Protein AF-A0A953EED9-F1 (afdb_monomer_lite)

pLDDT: mean 80.63, std 12.34, range [52.62, 95.62]

Structure (mmCIF, N/CA/C/O backbone):
data_AF-A0A953EED9-F1
#
_entry.id   AF-A0A953EED9-F1
#
loop_
_atom_site.group_PDB
_atom_site.id
_atom_site.type_symbol
_atom_site.label_atom_id
_atom_site.label_alt_id
_atom_site.label_comp_id
_atom_site.label_asym_id
_atom_site.label_entity_id
_atom_site.label_seq_id
_atom_site.pdbx_PDB_ins_code
_atom_site.Cartn_x
_atom_site.Cartn_y
_atom_site.Cartn_z
_atom_site.occupancy
_atom_site.B_iso_or_equiv
_atom_site.auth_seq_id
_atom_site.auth_comp_id
_atom_site.auth_asym_id
_atom_site.auth_atom_id
_atom_site.pdbx_PDB_model_num
ATOM 1 N N . LEU A 1 1 ? -19.285 -9.354 -42.289 1.00 52.62 1 LEU A N 1
ATOM 2 C CA . LEU A 1 1 ? -17.843 -9.326 -42.641 1.00 52.62 1 LEU A CA 1
ATOM 3 C C . LEU A 1 1 ? -16.930 -8.684 -41.584 1.00 52.62 1 LEU A C 1
ATOM 5 O O . LEU A 1 1 ? -15.779 -9.085 -41.542 1.00 52.62 1 LEU A O 1
ATOM 9 N N . LEU A 1 2 ? -17.388 -7.768 -40.710 1.00 56.66 2 LEU A N 1
ATOM 10 C CA . LEU A 1 2 ? -16.557 -7.221 -39.608 1.00 56.66 2 LEU A CA 1
ATOM 11 C C . LEU A 1 2 ? -16.949 -7.690 -38.188 1.00 56.66 2 LEU A C 1
ATOM 13 O O . LEU A 1 2 ? -16.200 -7.445 -37.252 1.00 56.66 2 LEU A O 1
ATOM 17 N N . LEU A 1 3 ? -18.074 -8.396 -38.024 1.00 58.44 3 LEU A N 1
ATOM 18 C CA . LEU A 1 3 ? -18.523 -8.943 -36.730 1.00 58.44 3 LEU A CA 1
ATOM 19 C C . LEU A 1 3 ? -18.120 -10.416 -36.496 1.00 58.44 3 LEU A C 1
ATOM 21 O O . LEU A 1 3 ? -18.309 -10.921 -35.402 1.00 58.44 3 LEU A O 1
ATOM 25 N N . ASP A 1 4 ? -17.499 -11.067 -37.485 1.00 56.84 4 ASP A N 1
ATOM 26 C CA . ASP A 1 4 ? -17.058 -12.481 -37.445 1.00 56.84 4 ASP A CA 1
ATOM 27 C C . ASP A 1 4 ? -15.604 -12.663 -36.958 1.00 56.84 4 ASP A C 1
ATOM 29 O O . ASP A 1 4 ? -15.026 -13.741 -37.038 1.00 56.84 4 ASP A O 1
ATOM 33 N N . LYS A 1 5 ? -14.957 -11.583 -36.502 1.00 54.38 5 LYS A N 1
ATOM 34 C CA . LYS A 1 5 ? -13.534 -11.569 -36.103 1.00 54.38 5 LYS A CA 1
ATOM 35 C C . LYS A 1 5 ? -13.322 -11.295 -34.613 1.00 54.38 5 LYS A C 1
ATOM 37 O O . LYS A 1 5 ? -12.183 -11.133 -34.186 1.00 54.38 5 LYS A O 1
ATOM 42 N N . VAL A 1 6 ? -14.399 -11.260 -33.828 1.00 56.06 6 VAL A N 1
ATOM 43 C CA . VAL A 1 6 ? -14.344 -11.111 -32.366 1.00 56.06 6 VAL A CA 1
ATOM 44 C C . VAL A 1 6 ? -14.867 -12.380 -31.696 1.00 56.06 6 VAL A C 1
ATOM 46 O O . VAL A 1 6 ? -15.624 -12.341 -30.737 1.00 56.06 6 VAL A O 1
ATOM 49 N N . GLU A 1 7 ? -14.419 -13.539 -32.169 1.00 58.47 7 GLU A N 1
ATOM 50 C CA . GLU A 1 7 ? -14.202 -14.652 -31.252 1.00 58.47 7 GLU A CA 1
ATOM 51 C C . GLU A 1 7 ? -12.873 -14.356 -30.559 1.00 58.47 7 GLU A C 1
ATOM 53 O O . GLU A 1 7 ? -11.804 -14.762 -31.007 1.00 58.47 7 GLU A O 1
ATOM 58 N N . ALA A 1 8 ? -12.912 -13.517 -29.527 1.00 63.72 8 ALA A N 1
ATOM 59 C CA . ALA A 1 8 ? -11.784 -13.321 -28.633 1.00 63.72 8 ALA A CA 1
ATOM 60 C C . ALA A 1 8 ? -11.991 -14.287 -27.459 1.00 63.72 8 ALA A C 1
ATOM 62 O O . ALA A 1 8 ? -12.581 -13.877 -26.461 1.00 63.72 8 ALA A O 1
ATOM 63 N N . PRO A 1 9 ? -11.575 -15.567 -27.550 1.00 67.50 9 PRO A N 1
ATOM 64 C CA . PRO A 1 9 ? -11.749 -16.528 -26.457 1.00 67.50 9 PRO A CA 1
ATOM 65 C C . PRO A 1 9 ? -11.174 -15.994 -25.135 1.00 67.50 9 PRO A C 1
ATOM 67 O O . PRO A 1 9 ? -11.780 -16.152 -24.082 1.00 67.50 9 PRO A O 1
ATOM 70 N N . TRP A 1 10 ? -10.090 -15.216 -25.212 1.00 80.75 10 TRP A N 1
ATOM 71 C CA . TRP A 1 10 ? -9.490 -14.531 -24.067 1.00 80.75 10 TRP A CA 1
ATOM 72 C C . TRP A 1 10 ? -10.379 -13.440 -23.444 1.00 80.75 10 TRP A C 1
ATOM 74 O O . TRP A 1 10 ? -10.237 -13.142 -22.261 1.00 80.75 10 TRP A O 1
ATOM 84 N N . LEU A 1 11 ? -11.290 -12.822 -24.205 1.00 85.31 11 LEU A N 1
ATOM 85 C CA . LEU A 1 11 ? -12.174 -11.771 -23.695 1.00 85.31 11 LEU A CA 1
ATOM 86 C C . LEU A 1 11 ? -13.227 -12.359 -22.756 1.00 85.31 11 LEU A C 1
ATOM 88 O O . LEU A 1 11 ? -13.523 -11.761 -21.724 1.00 85.31 11 LEU A O 1
ATOM 92 N N . ALA A 1 12 ? -13.755 -13.539 -23.089 1.00 83.44 12 ALA A N 1
ATOM 93 C CA . ALA A 1 12 ? -14.659 -14.268 -22.209 1.00 83.44 12 ALA A CA 1
ATOM 94 C C . ALA A 1 12 ? -13.954 -14.641 -20.896 1.00 83.44 12 ALA A C 1
ATOM 96 O O . ALA A 1 12 ? -14.488 -14.363 -19.824 1.00 83.44 12 ALA A O 1
ATOM 97 N N . ASP A 1 13 ? -12.724 -15.158 -20.969 1.00 83.81 13 ASP A N 1
ATOM 98 C CA . ASP A 1 13 ? -11.932 -15.508 -19.785 1.00 83.81 13 ASP A CA 1
ATOM 99 C C . ASP A 1 13 ? -11.648 -14.290 -18.898 1.00 83.81 13 ASP A C 1
ATOM 101 O O . ASP A 1 13 ? -11.871 -14.327 -17.686 1.00 83.81 13 ASP A O 1
ATOM 105 N N . VAL A 1 14 ? -11.220 -13.171 -19.493 1.00 88.88 14 VAL A N 1
ATOM 106 C CA . VAL A 1 14 ? -10.973 -11.918 -18.763 1.00 88.88 14 VAL A CA 1
ATOM 107 C C . VAL A 1 14 ? -12.250 -11.408 -18.097 1.00 88.88 14 VAL A C 1
ATOM 109 O O . VAL A 1 14 ? -12.205 -10.997 -16.937 1.00 88.88 14 VAL A O 1
ATOM 112 N N . LEU A 1 15 ? -13.390 -11.456 -18.790 1.00 91.44 15 LEU A N 1
ATOM 113 C CA . LEU A 1 15 ? -14.675 -11.031 -18.233 1.00 91.44 15 LEU A CA 1
ATOM 114 C C . LEU A 1 15 ? -15.122 -11.922 -17.071 1.00 91.44 15 LEU A C 1
ATOM 116 O O . LEU A 1 15 ? -15.614 -11.403 -16.069 1.00 91.44 15 LEU A O 1
ATOM 120 N N . VAL A 1 16 ? -14.918 -13.237 -17.164 1.00 92.50 16 VAL A N 1
ATOM 121 C CA . VAL A 1 16 ? -15.235 -14.178 -16.081 1.00 92.50 16 VAL A CA 1
ATOM 122 C C . VAL A 1 16 ? -14.337 -13.928 -14.872 1.00 92.50 16 VAL A C 1
ATOM 124 O O . VAL A 1 16 ? -14.847 -13.776 -13.762 1.00 92.50 16 VAL A O 1
ATOM 127 N N . VAL A 1 17 ? -13.020 -13.812 -15.068 1.00 90.50 17 VAL A N 1
ATOM 128 C CA . VAL A 1 17 ? -12.067 -13.527 -13.982 1.00 90.50 17 VAL A CA 1
ATOM 129 C C . VAL A 1 17 ? -12.388 -12.192 -13.315 1.00 90.50 17 VAL A C 1
ATOM 131 O O . VAL A 1 17 ? -12.470 -12.125 -12.087 1.00 90.50 17 VAL A O 1
ATOM 134 N N . ALA A 1 18 ? -12.628 -11.139 -14.100 1.00 91.44 18 ALA A N 1
ATOM 135 C CA . ALA A 1 18 ? -13.004 -9.830 -13.580 1.00 91.44 18 ALA A CA 1
ATOM 136 C C . ALA A 1 18 ? -14.343 -9.878 -12.829 1.00 91.44 18 ALA A C 1
ATOM 138 O O . ALA A 1 18 ? -14.462 -9.306 -11.745 1.00 91.44 18 ALA A O 1
ATOM 139 N N . GLY A 1 19 ? -15.336 -10.594 -13.362 1.00 95.62 19 GLY A N 1
ATOM 140 C CA . GLY A 1 19 ? -16.640 -10.771 -12.731 1.00 95.62 19 GLY A CA 1
ATOM 141 C C . GLY A 1 19 ? -16.536 -11.474 -11.380 1.00 95.62 19 GLY A C 1
ATOM 142 O O . GLY A 1 19 ? -17.016 -10.950 -10.374 1.00 95.62 19 GLY A O 1
ATOM 143 N N . VAL A 1 20 ? -15.844 -12.615 -11.325 1.00 94.94 20 VAL A N 1
ATOM 144 C CA . VAL A 1 20 ? -15.600 -13.354 -10.076 1.00 94.94 20 VAL A CA 1
ATOM 145 C C . VAL A 1 20 ? -14.830 -12.487 -9.082 1.00 94.94 20 VAL A C 1
ATOM 147 O O . VAL A 1 20 ? -15.208 -12.411 -7.914 1.00 94.94 20 VAL A O 1
ATOM 150 N N . PHE A 1 21 ? -13.797 -11.777 -9.539 1.00 91.50 21 PHE A N 1
ATOM 151 C CA . PHE A 1 21 ? -13.014 -10.877 -8.698 1.00 91.50 21 PHE A CA 1
ATOM 152 C C . PHE A 1 21 ? -13.875 -9.772 -8.071 1.00 91.50 21 PHE A C 1
ATOM 154 O O . PHE A 1 21 ? -13.792 -9.543 -6.863 1.00 91.50 21 PHE A O 1
ATOM 161 N N . ILE A 1 22 ? -14.745 -9.125 -8.853 1.00 95.62 22 ILE A N 1
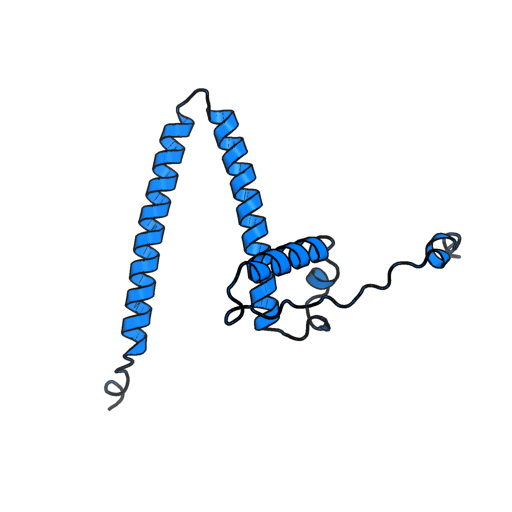ATOM 162 C CA . ILE A 1 22 ? -15.667 -8.098 -8.350 1.00 95.62 22 ILE A CA 1
ATOM 163 C C . ILE A 1 22 ? -16.648 -8.696 -7.340 1.00 95.62 22 ILE A C 1
ATOM 165 O O . ILE A 1 22 ? -16.839 -8.113 -6.273 1.00 95.62 22 ILE A O 1
ATOM 169 N N . VAL A 1 23 ? -17.240 -9.857 -7.632 1.00 95.12 23 VAL A N 1
ATOM 170 C CA . VAL A 1 23 ? -18.176 -10.528 -6.714 1.00 95.12 23 VAL A CA 1
ATOM 171 C C . VAL A 1 23 ? -17.497 -10.823 -5.377 1.00 95.12 23 VAL A C 1
ATOM 173 O O . VAL A 1 23 ? -18.022 -10.453 -4.325 1.00 95.12 23 VAL A O 1
ATOM 176 N N . VAL A 1 24 ? -16.302 -11.414 -5.405 1.00 94.06 24 VAL A N 1
ATOM 177 C CA . VAL A 1 24 ? -15.521 -11.703 -4.195 1.00 94.06 24 VAL A CA 1
ATOM 178 C C . VAL A 1 24 ? -15.178 -10.414 -3.447 1.00 94.06 24 VAL A C 1
ATOM 180 O O . VAL A 1 24 ? -15.354 -10.356 -2.229 1.00 94.06 24 VAL A O 1
ATOM 183 N N . LEU A 1 25 ? -14.747 -9.359 -4.146 1.00 90.75 25 LEU A N 1
ATOM 184 C CA . LEU A 1 25 ? -14.444 -8.066 -3.530 1.00 90.75 25 LEU A CA 1
ATOM 185 C C . LEU A 1 25 ? -15.659 -7.444 -2.844 1.00 90.75 25 LEU A C 1
ATOM 187 O O . LEU A 1 25 ? -15.522 -6.923 -1.737 1.00 90.75 25 LEU A O 1
ATOM 191 N N . VAL A 1 26 ? -16.829 -7.488 -3.478 1.00 92.88 26 VAL A N 1
ATOM 192 C CA . VAL A 1 26 ? -18.077 -6.960 -2.916 1.00 92.88 26 VAL A CA 1
ATOM 193 C C . VAL A 1 26 ? -18.459 -7.740 -1.663 1.00 92.88 26 VAL A C 1
ATOM 195 O O . VAL A 1 26 ? -18.696 -7.129 -0.621 1.00 92.88 26 VAL A O 1
ATOM 198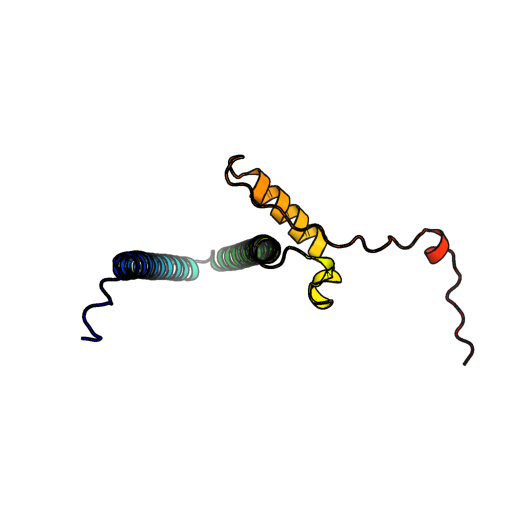 N N . VAL A 1 27 ? -18.446 -9.074 -1.724 1.00 92.38 27 VAL A N 1
ATOM 199 C CA . VAL A 1 27 ? -18.739 -9.935 -0.568 1.00 92.38 27 VAL A CA 1
ATOM 200 C C . VAL A 1 27 ? -17.769 -9.648 0.576 1.00 92.38 27 VAL A C 1
ATOM 202 O O . VAL A 1 27 ? -18.198 -9.391 1.702 1.00 92.38 27 VAL A O 1
ATOM 205 N N . LEU A 1 28 ? -16.468 -9.598 0.292 1.00 88.88 28 LEU A N 1
ATOM 206 C CA . LEU A 1 28 ? -15.442 -9.310 1.288 1.00 88.88 28 LEU A CA 1
ATOM 207 C C . LEU A 1 28 ? -15.631 -7.919 1.911 1.00 88.88 28 LEU A C 1
ATOM 209 O O . LEU A 1 28 ? -15.579 -7.777 3.131 1.00 88.88 28 LEU A O 1
ATOM 213 N N . LYS A 1 29 ? -15.913 -6.892 1.098 1.00 82.62 29 LYS A N 1
ATOM 214 C CA . LYS A 1 29 ? -16.234 -5.533 1.567 1.00 82.62 29 LYS A CA 1
ATOM 215 C C . LYS A 1 29 ? -17.448 -5.521 2.490 1.00 82.62 29 LYS A C 1
ATOM 217 O O . LYS A 1 29 ? -17.408 -4.841 3.515 1.00 82.62 29 LYS A O 1
ATOM 222 N N . ILE A 1 30 ? -18.508 -6.249 2.141 1.00 89.44 30 ILE A N 1
ATOM 223 C CA . ILE A 1 30 ? -19.724 -6.344 2.956 1.00 89.44 30 ILE A CA 1
ATOM 224 C C . ILE A 1 30 ? -19.409 -7.010 4.295 1.00 89.44 30 ILE A C 1
ATOM 226 O O . ILE A 1 30 ? -19.821 -6.485 5.328 1.00 89.44 30 ILE A O 1
ATOM 230 N N . ILE A 1 31 ? -18.647 -8.107 4.292 1.00 81.69 31 ILE A N 1
ATOM 231 C CA . ILE A 1 31 ? -18.229 -8.813 5.510 1.00 81.69 31 ILE A CA 1
ATOM 232 C C . ILE A 1 31 ? -17.410 -7.884 6.408 1.00 81.69 31 ILE A C 1
ATOM 234 O O . ILE A 1 31 ? -17.752 -7.717 7.577 1.00 81.69 31 ILE A O 1
ATOM 238 N N . ILE A 1 32 ? -16.390 -7.216 5.858 1.00 78.62 32 ILE A N 1
ATOM 239 C CA . ILE A 1 32 ? -15.568 -6.247 6.597 1.00 78.62 32 ILE A CA 1
ATOM 240 C C . ILE A 1 32 ? -16.452 -5.157 7.208 1.00 78.62 32 ILE A C 1
ATOM 242 O O . ILE A 1 32 ? -16.326 -4.855 8.391 1.00 78.62 32 ILE A O 1
ATOM 246 N N . ALA A 1 33 ? -17.375 -4.586 6.431 1.00 75.38 33 ALA A N 1
ATOM 247 C CA . ALA A 1 33 ? -18.264 -3.535 6.910 1.00 75.38 33 ALA A CA 1
ATOM 248 C C . ALA A 1 33 ? -19.255 -4.040 7.976 1.00 75.38 33 ALA A C 1
ATOM 250 O O . ALA A 1 33 ? -19.577 -3.310 8.911 1.00 75.38 33 ALA A O 1
ATOM 251 N N . ALA A 1 34 ? -19.741 -5.276 7.858 1.00 77.38 34 ALA A N 1
ATOM 252 C CA . ALA A 1 34 ? -20.636 -5.891 8.834 1.00 77.38 34 ALA A CA 1
ATOM 253 C C . ALA A 1 34 ? -19.926 -6.167 10.164 1.00 77.38 34 ALA A C 1
ATOM 255 O O . ALA A 1 34 ? -20.481 -5.877 11.223 1.00 77.38 34 ALA A O 1
ATOM 256 N N . ILE A 1 35 ? -18.693 -6.673 10.103 1.00 72.62 35 ILE A N 1
ATOM 257 C CA . ILE A 1 35 ? -17.839 -6.866 11.277 1.00 72.62 35 ILE A CA 1
ATOM 258 C C . ILE A 1 35 ? -17.523 -5.509 11.909 1.00 72.62 35 ILE A C 1
ATOM 260 O O . ILE A 1 35 ? -17.731 -5.340 13.105 1.00 72.62 35 ILE A O 1
ATOM 264 N N . ALA A 1 36 ? -17.127 -4.515 11.108 1.00 67.88 36 ALA A N 1
ATOM 265 C CA . ALA A 1 36 ? -16.819 -3.172 11.593 1.00 67.88 36 ALA A CA 1
ATOM 266 C C . ALA A 1 36 ? -17.994 -2.540 12.355 1.00 67.88 36 ALA A C 1
ATOM 268 O O . ALA A 1 36 ? -17.780 -1.968 13.417 1.00 67.88 36 ALA A O 1
ATOM 269 N N . ARG A 1 37 ? -19.232 -2.691 11.861 1.00 69.38 37 ARG A N 1
ATOM 270 C CA . ARG A 1 37 ? -20.434 -2.204 12.562 1.00 69.38 37 ARG A CA 1
ATOM 271 C C . ARG A 1 37 ? -20.644 -2.900 13.908 1.00 69.38 37 ARG A C 1
ATOM 273 O O . ARG A 1 37 ? -20.811 -2.221 14.909 1.00 69.38 37 ARG A O 1
ATOM 280 N N . ARG A 1 38 ? -20.559 -4.237 13.959 1.00 65.25 38 ARG A N 1
ATOM 281 C CA . ARG A 1 38 ? -20.731 -4.995 15.217 1.00 65.25 38 ARG A CA 1
ATOM 282 C C . ARG A 1 38 ? -19.685 -4.673 16.277 1.00 65.25 38 ARG A C 1
ATOM 284 O O . ARG A 1 38 ? -19.961 -4.762 17.465 1.00 65.25 38 ARG A O 1
ATOM 291 N N . VAL A 1 39 ? -18.481 -4.353 15.832 1.00 62.91 39 VAL A N 1
ATOM 292 C CA . VAL A 1 39 ? -17.352 -4.030 16.696 1.00 62.91 39 VAL A CA 1
ATOM 293 C C . VAL A 1 39 ? -17.460 -2.591 17.232 1.00 62.91 39 VAL A C 1
ATOM 295 O O . VAL A 1 39 ? -17.137 -2.335 18.388 1.00 62.91 39 VAL A O 1
ATOM 298 N N . GLN A 1 40 ? -17.997 -1.662 16.433 1.00 62.00 40 GLN A N 1
ATOM 299 C CA . GLN A 1 40 ? -18.217 -0.264 16.829 1.00 62.00 40 GLN A CA 1
ATOM 300 C C . GLN A 1 40 ? -19.278 -0.072 17.925 1.00 62.00 40 GLN A C 1
ATOM 302 O O . GLN A 1 40 ? -19.194 0.917 18.651 1.00 62.00 40 GLN A O 1
ATOM 307 N N . ASP A 1 41 ? -20.221 -1.005 18.078 1.00 64.06 41 ASP A N 1
ATOM 308 C CA . ASP A 1 41 ? -21.284 -0.948 19.096 1.00 64.06 41 ASP A CA 1
ATOM 309 C C . ASP A 1 41 ? -20.816 -1.375 20.513 1.00 64.06 41 ASP A C 1
ATOM 311 O O . ASP A 1 41 ? -21.608 -1.396 21.455 1.00 64.06 41 ASP A O 1
ATOM 315 N N . SER A 1 42 ? -19.528 -1.703 20.700 1.00 58.25 42 SER A N 1
ATOM 316 C CA . SER A 1 42 ? -18.938 -2.164 21.970 1.00 58.25 42 SER A CA 1
ATOM 317 C C . SER A 1 42 ? -17.990 -1.135 22.612 1.00 58.25 42 SER A C 1
ATOM 319 O O . SER A 1 42 ? -17.334 -0.346 21.934 1.00 58.25 42 SER A O 1
ATOM 321 N N . VAL A 1 43 ? -17.829 -1.210 23.943 1.00 58.19 43 VAL A N 1
ATOM 322 C CA . VAL A 1 43 ? -16.865 -0.439 24.769 1.00 58.19 43 VAL A CA 1
ATOM 323 C C . VAL A 1 43 ? -15.396 -0.649 24.327 1.00 58.19 43 VAL A C 1
ATOM 325 O O . VAL A 1 43 ? -14.519 0.139 24.671 1.00 58.19 43 VAL A O 1
ATOM 328 N N . LEU A 1 44 ? -15.125 -1.661 23.495 1.00 57.19 44 LEU A N 1
ATOM 329 C CA . LEU A 1 44 ? -13.837 -1.922 22.832 1.00 57.19 44 LEU A CA 1
ATOM 330 C C . LEU A 1 44 ? -13.505 -0.954 21.672 1.00 57.19 44 LEU A C 1
ATOM 332 O O . LEU A 1 44 ? -12.367 -0.932 21.199 1.00 57.19 44 LEU A O 1
ATOM 336 N N . GLY A 1 45 ? -14.449 -0.099 21.257 1.00 58.16 45 GLY A N 1
ATOM 337 C CA . GLY A 1 45 ? -14.377 0.706 20.031 1.00 58.16 45 GLY A CA 1
ATOM 338 C C . GLY A 1 45 ? -13.198 1.684 19.887 1.00 58.16 45 GLY A C 1
ATOM 339 O O . GLY A 1 45 ? -12.971 2.189 18.787 1.00 58.16 45 GLY A O 1
ATOM 340 N N . SER A 1 46 ? -12.415 1.963 20.935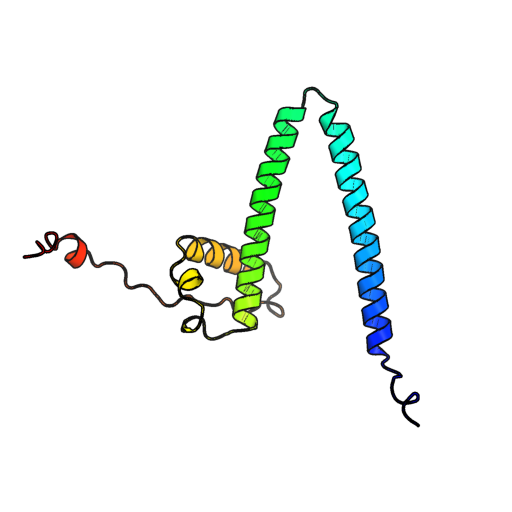 1.00 65.12 46 SER A N 1
ATOM 341 C CA . SER A 1 46 ? -11.145 2.705 20.819 1.00 65.12 46 SER A CA 1
ATOM 342 C C . SER A 1 46 ? -9.992 1.826 20.314 1.00 65.12 46 SER A C 1
ATOM 344 O O . SER A 1 46 ? -9.194 2.276 19.489 1.00 65.12 46 SER A O 1
ATOM 346 N N . THR A 1 47 ? -9.940 0.562 20.743 1.00 67.88 47 THR A N 1
ATOM 347 C CA . THR A 1 47 ? -8.920 -0.413 20.324 1.00 67.88 47 THR A CA 1
ATOM 348 C C . THR A 1 47 ? -9.138 -0.823 18.872 1.00 67.88 47 THR A C 1
ATOM 350 O O . THR A 1 47 ? -8.188 -0.863 18.093 1.00 67.88 47 THR A O 1
ATOM 353 N N . ASP A 1 48 ? -10.387 -1.008 18.450 1.00 70.62 48 ASP A N 1
ATOM 354 C CA . ASP A 1 48 ? -10.703 -1.394 17.070 1.00 70.62 48 ASP A CA 1
ATOM 355 C C . ASP A 1 48 ? -10.407 -0.288 16.052 1.00 70.62 48 ASP A C 1
ATOM 357 O O . ASP A 1 48 ? -9.999 -0.555 14.919 1.00 70.62 48 ASP A O 1
ATOM 361 N N . ARG A 1 49 ? -10.527 0.980 16.464 1.00 73.25 49 ARG A N 1
ATOM 362 C CA . ARG A 1 49 ? -10.090 2.129 15.655 1.00 73.25 49 ARG A CA 1
ATOM 363 C C . ARG A 1 49 ? -8.567 2.183 15.528 1.00 73.25 49 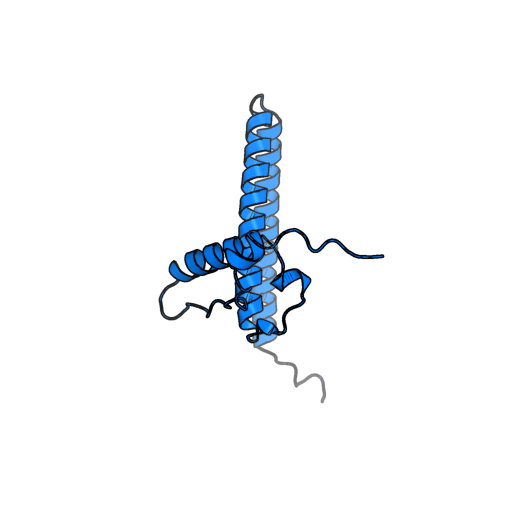ARG A C 1
ATOM 365 O O . ARG A 1 49 ? -8.070 2.456 14.437 1.00 73.25 49 ARG A O 1
ATOM 372 N N . ALA A 1 50 ? -7.832 1.887 16.601 1.00 81.44 50 ALA A N 1
ATOM 373 C CA . ALA A 1 50 ? -6.371 1.812 16.568 1.00 81.44 50 ALA A CA 1
ATOM 374 C C . ALA A 1 50 ? -5.878 0.645 15.694 1.00 81.44 50 ALA A C 1
ATOM 376 O O . ALA A 1 50 ? -4.981 0.831 14.874 1.00 81.44 50 ALA A O 1
ATOM 377 N N . LEU A 1 51 ? -6.513 -0.528 15.782 1.00 78.88 51 LEU A N 1
ATOM 378 C CA . LEU A 1 51 ? -6.232 -1.664 14.899 1.00 78.88 51 LEU A CA 1
ATOM 379 C C . LEU A 1 51 ? -6.561 -1.343 13.438 1.00 78.88 51 LEU A C 1
ATOM 381 O O . LEU A 1 51 ? -5.783 -1.684 12.551 1.00 78.88 51 LEU A O 1
ATOM 385 N N . GLY A 1 52 ? -7.659 -0.628 13.181 1.00 77.56 52 GLY A N 1
ATOM 386 C CA . GLY A 1 52 ? -7.995 -0.121 11.851 1.00 77.56 52 GLY A CA 1
ATOM 387 C C . GLY A 1 52 ? -6.943 0.844 11.294 1.00 77.56 52 GLY A C 1
ATOM 388 O O . GLY A 1 52 ? -6.592 0.745 10.118 1.00 77.56 52 GLY A O 1
ATOM 389 N N . LEU A 1 53 ? -6.394 1.731 12.131 1.00 82.75 53 LEU A N 1
ATOM 390 C CA . LEU A 1 53 ? -5.301 2.634 11.756 1.00 82.75 53 LEU A CA 1
ATOM 391 C C . LEU A 1 53 ? -4.018 1.858 11.437 1.00 82.75 53 LEU A C 1
ATOM 393 O O . LEU A 1 53 ? -3.433 2.068 10.378 1.00 82.75 53 LEU A O 1
ATOM 397 N N . VAL A 1 54 ? -3.602 0.939 12.312 1.00 85.88 54 VAL A N 1
ATOM 398 C CA . VAL A 1 54 ? -2.400 0.110 12.114 1.00 85.88 54 VAL A CA 1
ATOM 399 C C . VAL A 1 54 ? -2.539 -0.755 10.864 1.00 85.88 54 VAL A C 1
ATOM 401 O O . VAL A 1 54 ? -1.630 -0.791 10.039 1.00 85.88 54 VAL A O 1
ATOM 404 N N . PHE A 1 55 ? -3.692 -1.396 10.672 1.00 79.62 55 PHE A N 1
ATOM 405 C CA . PHE A 1 55 ? -3.983 -2.166 9.467 1.00 79.62 55 PHE A CA 1
ATOM 406 C C . PHE A 1 55 ? -3.979 -1.281 8.214 1.00 79.62 55 PHE A C 1
ATOM 408 O O . PHE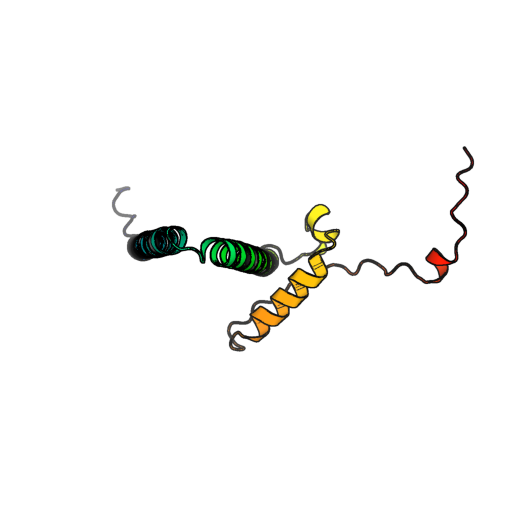 A 1 55 ? -3.440 -1.677 7.183 1.00 79.62 55 PHE A O 1
ATOM 415 N N . GLY A 1 56 ? -4.538 -0.071 8.296 1.00 78.69 56 GLY A N 1
ATOM 416 C CA . GLY A 1 56 ? -4.515 0.910 7.214 1.00 78.69 56 GLY A CA 1
ATOM 417 C C . GLY A 1 56 ? -3.097 1.341 6.839 1.00 78.69 56 GLY A C 1
ATOM 418 O O . GLY A 1 56 ? -2.764 1.356 5.655 1.00 78.69 56 GLY A O 1
ATOM 419 N N . LEU A 1 57 ? -2.247 1.617 7.831 1.00 89.19 57 LEU A N 1
ATOM 420 C CA . LEU A 1 57 ? -0.832 1.945 7.638 1.00 89.19 57 LEU A CA 1
ATOM 421 C C . LEU A 1 57 ? -0.061 0.769 7.036 1.00 89.19 57 LEU A C 1
ATOM 423 O O . LEU A 1 57 ? 0.643 0.949 6.045 1.00 89.19 57 LEU A O 1
ATOM 427 N N . ALA A 1 58 ? -0.242 -0.439 7.574 1.00 84.94 58 ALA A N 1
ATOM 428 C CA . ALA A 1 58 ? 0.388 -1.652 7.061 1.00 84.94 58 ALA A CA 1
ATOM 429 C C . ALA A 1 58 ? -0.028 -1.930 5.609 1.00 84.94 58 ALA A C 1
ATOM 431 O O . ALA A 1 58 ? 0.816 -2.189 4.753 1.00 84.94 58 ALA A O 1
ATOM 432 N N . ARG A 1 59 ? -1.323 -1.801 5.299 1.00 85.00 59 ARG A N 1
ATOM 433 C CA . ARG A 1 59 ? -1.846 -1.931 3.936 1.00 85.00 59 ARG A CA 1
ATOM 434 C C . ARG A 1 59 ? -1.284 -0.855 3.012 1.00 85.00 59 ARG A C 1
ATOM 436 O O . ARG A 1 59 ? -0.926 -1.167 1.882 1.00 85.00 59 ARG A O 1
ATOM 443 N N . GLY A 1 60 ? -1.227 0.394 3.466 1.00 90.00 60 GLY A N 1
ATOM 444 C CA . GLY A 1 60 ? -0.646 1.496 2.704 1.00 90.00 60 GLY A CA 1
ATOM 445 C C . GLY A 1 60 ? 0.818 1.225 2.364 1.00 90.00 60 GLY A C 1
ATOM 446 O O . GLY A 1 60 ? 1.189 1.278 1.195 1.00 90.00 60 GLY A O 1
ATOM 447 N N . ALA A 1 61 ? 1.618 0.838 3.360 1.00 92.38 61 ALA A N 1
ATOM 448 C CA . ALA A 1 61 ? 3.015 0.459 3.176 1.00 92.38 61 ALA A CA 1
ATOM 449 C C . ALA A 1 61 ? 3.164 -0.709 2.188 1.00 92.38 61 ALA A C 1
ATOM 451 O O . ALA A 1 61 ? 3.965 -0.629 1.259 1.00 92.38 61 ALA A O 1
ATOM 452 N N . PHE A 1 62 ? 2.336 -1.749 2.325 1.00 91.75 62 PHE A N 1
ATOM 453 C CA . PHE A 1 62 ? 2.316 -2.882 1.401 1.00 91.75 62 PHE A CA 1
ATOM 454 C C . PHE A 1 62 ? 2.019 -2.455 -0.044 1.00 91.75 62 PHE A C 1
ATOM 456 O O . PHE A 1 62 ? 2.703 -2.889 -0.968 1.00 91.75 62 PHE A O 1
ATOM 463 N N . LEU A 1 63 ? 1.033 -1.576 -0.254 1.00 94.38 63 LEU A N 1
ATOM 464 C CA . LEU A 1 63 ? 0.701 -1.071 -1.589 1.00 94.38 63 LEU A CA 1
ATOM 465 C C . LEU A 1 63 ? 1.836 -0.240 -2.199 1.00 94.38 63 LEU A C 1
ATOM 467 O O . LEU A 1 63 ? 2.078 -0.355 -3.396 1.00 94.38 63 LEU A O 1
ATOM 471 N N . VAL A 1 64 ? 2.546 0.561 -1.400 1.00 95.00 64 VAL A N 1
ATOM 472 C CA . VAL A 1 64 ? 3.710 1.334 -1.870 1.00 95.00 64 VAL A CA 1
ATOM 473 C C . VAL A 1 64 ? 4.854 0.405 -2.281 1.00 95.00 64 VAL A C 1
ATOM 475 O O . VAL A 1 64 ? 5.427 0.588 -3.353 1.00 95.00 64 VAL A O 1
ATOM 478 N N . VAL A 1 65 ? 5.147 -0.626 -1.483 1.00 94.50 65 VAL A N 1
ATOM 479 C CA . VAL A 1 65 ? 6.137 -1.664 -1.824 1.00 94.50 65 VAL A CA 1
ATOM 480 C C . VAL A 1 65 ? 5.759 -2.383 -3.119 1.00 94.50 65 VAL A C 1
ATOM 482 O O . VAL A 1 65 ? 6.592 -2.547 -4.009 1.00 94.50 65 VAL A O 1
ATOM 485 N N . LEU A 1 66 ? 4.492 -2.773 -3.263 1.00 93.38 66 LEU A N 1
ATOM 486 C CA . LEU A 1 66 ? 4.008 -3.433 -4.472 1.00 93.38 66 LEU A CA 1
ATOM 487 C C . LEU A 1 66 ? 4.121 -2.517 -5.701 1.00 93.38 66 LEU A C 1
ATOM 489 O O . LEU A 1 66 ? 4.580 -2.954 -6.754 1.00 93.38 66 LEU A O 1
ATOM 493 N N . ALA A 1 67 ? 3.753 -1.241 -5.560 1.00 92.75 67 ALA A N 1
ATOM 494 C CA . ALA A 1 67 ? 3.888 -0.246 -6.618 1.00 92.75 67 ALA A CA 1
ATOM 495 C C . ALA A 1 67 ? 5.354 -0.027 -7.018 1.00 92.75 67 ALA A C 1
ATOM 497 O O . ALA A 1 67 ? 5.634 0.113 -8.204 1.00 92.75 67 ALA A O 1
ATOM 498 N N . TYR A 1 68 ? 6.288 -0.058 -6.064 1.00 93.12 68 TYR A N 1
ATOM 499 C CA . TYR A 1 68 ? 7.724 0.020 -6.337 1.00 93.12 68 TYR A CA 1
ATOM 500 C C . TYR A 1 68 ? 8.219 -1.168 -7.172 1.00 93.12 68 TYR A C 1
ATOM 502 O O . TYR A 1 68 ? 8.907 -0.974 -8.173 1.00 93.12 68 TYR A O 1
ATOM 510 N N . ILE A 1 69 ? 7.824 -2.395 -6.808 1.00 92.12 69 ILE A N 1
ATOM 511 C CA . ILE A 1 69 ? 8.189 -3.616 -7.548 1.00 92.12 69 ILE A CA 1
ATOM 512 C C . ILE A 1 69 ? 7.641 -3.563 -8.980 1.00 92.12 69 ILE A C 1
ATOM 514 O O . ILE A 1 69 ? 8.380 -3.786 -9.939 1.00 92.12 69 ILE A O 1
ATOM 518 N N . VAL A 1 70 ? 6.354 -3.238 -9.136 1.00 91.75 70 VAL A N 1
ATOM 519 C CA . VAL A 1 70 ? 5.713 -3.128 -10.456 1.00 91.75 70 VAL A CA 1
ATOM 520 C C . VAL A 1 70 ? 6.324 -1.981 -11.264 1.00 91.75 70 VAL A C 1
ATOM 522 O O . VAL A 1 70 ? 6.605 -2.149 -12.447 1.00 91.75 70 VAL A O 1
ATOM 525 N N . GLY A 1 71 ? 6.603 -0.839 -10.634 1.00 90.50 71 GLY A N 1
ATOM 526 C CA . GLY A 1 71 ? 7.274 0.301 -11.258 1.00 90.50 71 GLY A CA 1
ATOM 527 C C . GLY A 1 71 ? 8.661 -0.055 -11.793 1.00 90.50 71 GLY A C 1
ATOM 528 O O . GLY A 1 71 ? 8.966 0.272 -12.935 1.00 90.50 71 GLY A O 1
ATOM 529 N N . GLY A 1 72 ? 9.460 -0.804 -11.024 1.00 89.75 72 GLY A N 1
ATOM 530 C CA . GLY A 1 72 ? 10.752 -1.351 -11.462 1.00 89.75 72 GLY A CA 1
ATOM 531 C C . GLY A 1 72 ? 10.652 -2.329 -12.627 1.00 89.75 72 GLY A C 1
ATOM 532 O O . GLY A 1 72 ? 11.540 -2.367 -13.476 1.00 89.75 72 GLY A O 1
ATOM 533 N N . MET A 1 73 ? 9.557 -3.082 -12.707 1.00 87.56 73 MET A N 1
ATOM 534 C CA . MET A 1 73 ? 9.306 -3.999 -13.817 1.00 87.56 73 MET A CA 1
ATOM 535 C C . MET A 1 73 ? 8.904 -3.260 -15.101 1.00 87.56 73 MET A C 1
ATOM 537 O O . MET A 1 73 ? 9.345 -3.634 -16.186 1.00 87.56 73 MET A O 1
ATOM 541 N N . LEU A 1 74 ? 8.084 -2.211 -14.983 1.00 87.19 74 LEU A N 1
ATOM 542 C CA . LEU A 1 74 ? 7.590 -1.428 -16.120 1.00 87.19 74 LEU A CA 1
ATOM 543 C C . LEU A 1 74 ? 8.621 -0.412 -16.634 1.00 87.19 74 LEU A C 1
ATOM 545 O O . LEU A 1 74 ? 8.716 -0.187 -17.840 1.00 87.19 74 LEU A O 1
ATOM 549 N N . LEU A 1 75 ? 9.390 0.207 -15.734 1.00 86.44 75 LEU A N 1
ATOM 550 C CA . LEU A 1 75 ? 10.434 1.185 -16.042 1.00 86.44 75 LEU A CA 1
ATOM 551 C C . LEU A 1 75 ? 11.760 0.763 -15.384 1.00 86.44 75 LEU A C 1
ATOM 553 O O . LEU A 1 75 ? 12.088 1.254 -14.300 1.00 86.44 75 LEU A O 1
ATOM 557 N N . PRO A 1 76 ? 12.567 -0.085 -16.054 1.00 78.88 76 PRO A N 1
ATOM 558 C CA . PRO A 1 76 ? 13.796 -0.642 -15.479 1.00 78.88 76 PRO A CA 1
ATOM 559 C C . PRO A 1 76 ? 14.896 0.391 -15.201 1.00 78.88 76 PRO A C 1
ATOM 561 O O . PRO A 1 76 ? 15.785 0.140 -14.393 1.00 78.88 76 PRO A O 1
ATOM 564 N N . ALA A 1 77 ? 14.861 1.537 -15.887 1.00 81.56 77 ALA A N 1
ATOM 565 C CA . ALA A 1 77 ? 15.831 2.616 -15.722 1.00 81.56 77 ALA A CA 1
ATOM 566 C C . ALA A 1 77 ? 15.432 3.513 -14.540 1.00 81.56 77 ALA A C 1
ATOM 568 O O . ALA A 1 77 ? 14.776 4.543 -14.732 1.00 81.56 77 ALA A O 1
ATOM 569 N N . ALA A 1 78 ? 15.813 3.108 -13.326 1.00 76.69 78 ALA A N 1
ATOM 570 C CA . ALA A 1 78 ? 15.525 3.833 -12.087 1.00 76.69 78 ALA A CA 1
ATOM 571 C C . ALA A 1 78 ? 16.094 5.265 -12.087 1.00 76.69 78 ALA A C 1
ATOM 573 O O . ALA A 1 78 ? 15.525 6.164 -11.470 1.00 76.69 78 ALA A O 1
ATOM 574 N N . GLU A 1 79 ? 17.163 5.521 -12.846 1.00 77.12 79 GLU A N 1
ATOM 575 C CA . GLU A 1 79 ? 17.760 6.852 -13.009 1.00 77.12 79 GLU A CA 1
ATOM 576 C C . GLU A 1 79 ? 16.828 7.826 -13.738 1.00 77.12 79 GLU A C 1
ATOM 578 O O . GLU A 1 79 ? 16.955 9.038 -13.584 1.00 77.12 79 GLU A O 1
ATOM 583 N N . LYS A 1 80 ? 15.884 7.307 -14.531 1.00 82.19 80 LYS A N 1
ATOM 584 C CA . LYS A 1 80 ? 14.909 8.104 -15.289 1.00 82.19 80 LYS A CA 1
ATOM 585 C C . LYS A 1 80 ? 13.606 8.333 -14.528 1.00 82.19 80 LYS A C 1
ATOM 587 O O . LYS A 1 80 ? 12.677 8.920 -15.082 1.00 82.19 80 LYS A O 1
ATOM 592 N N . TRP A 1 81 ? 13.497 7.843 -13.296 1.00 87.00 81 TRP A N 1
ATOM 593 C CA . TRP A 1 81 ? 12.298 8.052 -12.495 1.00 87.00 81 TRP A CA 1
ATOM 594 C C . TRP A 1 81 ? 12.143 9.535 -12.116 1.00 87.00 81 TRP A C 1
ATOM 596 O O . TRP A 1 81 ? 13.138 10.265 -12.057 1.00 87.00 81 TRP A O 1
ATOM 606 N N . PRO A 1 82 ? 10.915 10.012 -11.849 1.00 88.19 82 PRO A N 1
ATOM 607 C CA . PRO A 1 82 ? 10.697 11.385 -11.398 1.00 88.19 82 PRO A CA 1
ATOM 608 C C . PRO A 1 82 ? 11.550 11.718 -10.165 1.00 88.19 82 PRO A C 1
ATOM 610 O O . PRO A 1 82 ? 11.674 10.880 -9.269 1.00 88.19 82 PRO A O 1
ATOM 613 N N . ASP A 1 83 ? 12.103 12.935 -10.097 1.00 86.31 83 ASP A N 1
ATOM 614 C CA . ASP A 1 83 ? 12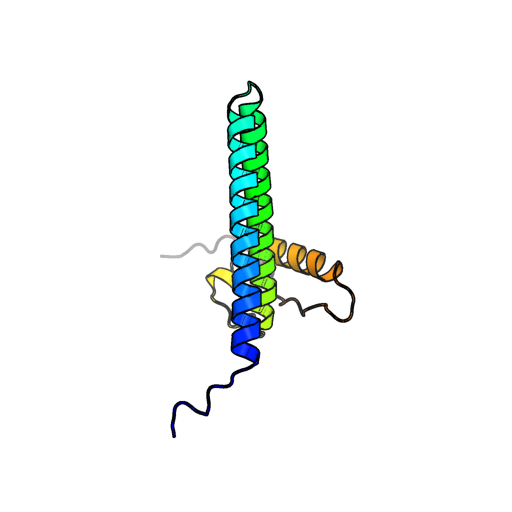.972 13.372 -8.985 1.00 86.31 83 ASP A CA 1
ATOM 615 C C . ASP A 1 83 ? 12.285 13.184 -7.625 1.00 86.31 83 ASP A C 1
ATOM 617 O O . ASP A 1 83 ? 12.874 12.655 -6.692 1.00 86.31 83 ASP A O 1
ATOM 621 N N . ALA A 1 84 ? 10.977 13.459 -7.552 1.00 86.25 84 ALA A N 1
ATOM 622 C CA . ALA A 1 84 ? 10.170 13.252 -6.348 1.00 86.25 84 ALA A CA 1
ATOM 623 C C . ALA A 1 84 ? 10.209 11.813 -5.794 1.00 86.25 84 ALA A C 1
ATOM 625 O O . ALA A 1 84 ? 10.032 11.619 -4.593 1.00 86.25 84 ALA A O 1
ATOM 626 N N . VAL A 1 85 ? 10.414 10.805 -6.650 1.00 87.12 85 VAL A N 1
ATOM 627 C CA . VAL A 1 85 ? 10.557 9.404 -6.226 1.00 87.12 85 VAL A CA 1
ATOM 628 C C . VAL A 1 85 ? 12.005 9.110 -5.844 1.00 87.12 85 VAL A C 1
ATOM 630 O O . VAL A 1 85 ? 12.234 8.469 -4.823 1.00 87.12 85 VAL A O 1
ATOM 633 N N . ARG A 1 86 ? 12.975 9.593 -6.632 1.00 86.94 86 ARG A N 1
ATOM 634 C CA . ARG A 1 86 ? 14.412 9.381 -6.385 1.00 86.94 86 ARG A CA 1
ATOM 635 C C . ARG A 1 86 ? 14.898 10.045 -5.096 1.00 86.94 86 ARG A C 1
ATOM 637 O O . ARG A 1 86 ? 15.724 9.466 -4.397 1.00 86.94 86 ARG A O 1
ATOM 644 N N . ASP A 1 87 ? 14.345 11.201 -4.752 1.00 87.38 87 ASP A N 1
ATOM 645 C CA . ASP A 1 87 ? 14.727 11.988 -3.573 1.00 87.38 87 ASP A CA 1
ATOM 646 C C . ASP A 1 87 ? 13.854 11.679 -2.343 1.00 87.38 87 ASP A C 1
ATOM 648 O O . ASP A 1 87 ? 13.979 12.307 -1.286 1.00 87.38 87 ASP A O 1
ATOM 652 N N . ALA A 1 88 ? 12.933 10.715 -2.453 1.00 89.62 88 ALA A N 1
ATOM 653 C CA . ALA A 1 88 ? 12.043 10.364 -1.359 1.00 89.62 88 ALA A CA 1
ATOM 654 C C . ALA A 1 88 ? 12.830 9.759 -0.186 1.00 89.62 88 ALA A C 1
ATOM 656 O O . ALA A 1 88 ? 13.459 8.710 -0.300 1.00 89.62 88 ALA A O 1
ATOM 657 N N . ARG A 1 89 ? 12.704 10.357 1.004 1.00 89.56 89 ARG A N 1
ATOM 658 C CA . ARG A 1 89 ? 13.340 9.836 2.232 1.00 89.56 89 ARG A CA 1
ATOM 659 C C . ARG A 1 89 ? 12.876 8.429 2.613 1.00 89.56 89 ARG A C 1
ATOM 661 O O . ARG A 1 89 ? 13.592 7.714 3.302 1.00 89.56 89 ARG A O 1
ATOM 668 N N . SER A 1 90 ? 11.673 8.039 2.197 1.00 91.19 90 SER A N 1
ATOM 669 C CA . SER A 1 90 ? 11.116 6.706 2.435 1.00 91.19 90 SER A CA 1
ATOM 670 C C . SER A 1 90 ? 11.604 5.656 1.435 1.00 91.19 90 SER A C 1
ATOM 672 O O . SER A 1 90 ? 11.356 4.472 1.654 1.00 91.19 90 SER A O 1
ATOM 674 N N . LEU A 1 91 ? 12.302 6.049 0.362 1.00 90.94 91 LEU A N 1
ATOM 675 C CA . LEU A 1 91 ? 12.738 5.139 -0.698 1.00 90.94 91 LEU A CA 1
ATOM 676 C C . LEU A 1 91 ? 13.572 3.950 -0.181 1.00 90.94 91 LEU A C 1
ATOM 678 O O . LEU A 1 91 ? 13.277 2.826 -0.590 1.00 90.94 91 LEU A O 1
ATOM 682 N N . PRO A 1 92 ? 14.526 4.123 0.761 1.00 90.56 92 PRO A N 1
ATOM 683 C CA . PRO A 1 92 ? 15.289 2.999 1.308 1.00 90.56 92 PRO A CA 1
ATOM 684 C C . PRO A 1 92 ? 14.408 1.980 2.045 1.00 90.56 92 PRO A C 1
ATOM 686 O O . PRO A 1 92 ? 14.567 0.779 1.851 1.00 90.56 92 PRO A O 1
ATOM 689 N N . LEU A 1 93 ? 13.426 2.452 2.825 1.00 92.69 93 LEU A N 1
ATOM 690 C CA . LEU A 1 93 ? 12.482 1.591 3.553 1.00 92.69 93 LEU A CA 1
ATOM 691 C C . LEU A 1 93 ? 11.588 0.797 2.594 1.00 92.69 93 LEU A C 1
ATOM 693 O O . LEU A 1 93 ? 11.307 -0.379 2.814 1.00 92.69 93 LEU A O 1
ATOM 697 N N . VAL A 1 94 ? 11.143 1.439 1.513 1.00 94.00 94 VAL A N 1
ATOM 698 C CA . VAL A 1 94 ? 10.329 0.789 0.479 1.00 94.00 94 VAL A CA 1
ATOM 699 C C . VAL A 1 94 ? 11.145 -0.271 -0.262 1.00 94.00 94 VAL A C 1
ATOM 701 O O . VAL A 1 94 ? 10.636 -1.365 -0.502 1.00 94.00 94 VAL A O 1
ATOM 704 N N . MET A 1 95 ? 12.410 0.017 -0.579 1.00 92.94 95 MET A N 1
ATOM 705 C CA . MET A 1 95 ? 13.328 -0.936 -1.205 1.00 92.94 95 MET A CA 1
ATOM 706 C C . MET A 1 95 ? 13.588 -2.150 -0.304 1.00 92.94 95 MET A C 1
ATOM 708 O O . MET A 1 95 ? 13.546 -3.284 -0.779 1.00 92.94 95 MET A O 1
ATOM 712 N N . GLU A 1 96 ? 13.824 -1.942 0.992 1.00 93.88 96 GLU A N 1
ATOM 713 C CA . GLU A 1 96 ? 14.005 -3.035 1.954 1.00 93.88 96 GLU A CA 1
ATOM 714 C C . GLU A 1 96 ? 12.743 -3.900 2.056 1.00 93.88 96 GLU A C 1
ATOM 716 O O . GLU A 1 96 ? 12.816 -5.124 1.936 1.00 93.88 96 GLU A O 1
ATOM 721 N N . GLY A 1 97 ? 11.571 -3.265 2.161 1.00 93.75 97 GLY A N 1
ATOM 722 C CA . GLY A 1 97 ? 10.285 -3.958 2.135 1.00 93.75 97 GLY A CA 1
ATOM 723 C C . GLY A 1 97 ? 10.059 -4.747 0.841 1.00 93.75 97 GLY A C 1
ATOM 724 O O . GLY A 1 97 ? 9.548 -5.866 0.886 1.00 93.75 97 GLY A O 1
ATOM 725 N N . ALA A 1 98 ? 10.480 -4.209 -0.307 1.00 93.75 98 ALA A N 1
ATOM 726 C CA . ALA A 1 98 ? 10.402 -4.888 -1.598 1.00 93.75 98 ALA A CA 1
ATOM 727 C C . ALA A 1 98 ? 11.316 -6.114 -1.658 1.00 93.75 98 ALA A C 1
ATOM 729 O O . ALA A 1 98 ? 10.866 -7.188 -2.053 1.00 93.75 98 ALA A O 1
ATOM 730 N N . ASN A 1 99 ? 12.568 -5.982 -1.217 1.00 94.81 99 ASN A N 1
ATOM 731 C CA . ASN A 1 99 ? 13.512 -7.096 -1.148 1.00 94.81 99 ASN A CA 1
ATOM 732 C C . ASN A 1 99 ? 13.021 -8.197 -0.203 1.00 94.81 99 ASN A C 1
ATOM 734 O O . ASN A 1 99 ? 13.085 -9.376 -0.553 1.00 94.81 99 ASN A O 1
ATOM 738 N N . TRP A 1 100 ? 12.478 -7.823 0.958 1.00 94.75 100 TRP A N 1
ATOM 739 C CA . TRP A 1 100 ? 11.876 -8.772 1.889 1.00 94.75 100 TRP A CA 1
ATOM 740 C C . TRP A 1 100 ? 10.692 -9.505 1.252 1.00 94.75 100 TRP A C 1
ATOM 742 O O . TRP A 1 100 ? 10.650 -10.733 1.278 1.00 94.75 100 TRP A O 1
ATOM 752 N N . LEU A 1 101 ? 9.766 -8.774 0.620 1.00 93.12 101 LEU A N 1
ATOM 753 C CA . LEU A 1 101 ? 8.575 -9.355 -0.002 1.00 93.12 101 LEU A CA 1
ATOM 754 C C . LEU A 1 101 ? 8.934 -10.303 -1.155 1.00 93.12 101 LEU A C 1
ATOM 756 O O . LEU A 1 101 ? 8.388 -11.401 -1.243 1.00 93.12 101 LEU A O 1
ATOM 760 N N . VAL A 1 102 ? 9.882 -9.911 -2.009 1.00 93.31 102 VAL A N 1
ATOM 761 C CA . VAL A 1 102 ? 10.393 -10.754 -3.101 1.00 93.31 102 VAL A CA 1
ATOM 762 C C . VAL A 1 102 ? 11.136 -11.978 -2.566 1.00 93.31 102 VAL A C 1
ATOM 764 O O . VAL A 1 102 ? 11.036 -13.056 -3.151 1.00 93.31 102 VAL A O 1
ATOM 767 N N . GLY A 1 103 ? 11.830 -11.850 -1.433 1.00 93.06 103 GLY A N 1
ATOM 768 C CA . GLY A 1 103 ? 12.503 -12.963 -0.762 1.00 93.06 103 GLY A CA 1
ATOM 769 C C . GLY A 1 103 ? 11.558 -14.101 -0.366 1.00 93.06 103 GLY A C 1
ATOM 770 O O . GLY A 1 103 ? 11.969 -15.262 -0.399 1.00 93.06 103 GLY A O 1
ATOM 771 N N . GLN A 1 104 ? 10.289 -13.787 -0.084 1.00 93.44 104 GLN A N 1
ATOM 772 C CA . GLN A 1 104 ? 9.266 -14.780 0.263 1.00 93.44 104 GLN A CA 1
ATOM 773 C C . GLN A 1 104 ? 8.696 -15.535 -0.944 1.00 93.44 104 GLN A C 1
ATOM 775 O O . GLN A 1 104 ? 8.008 -16.541 -0.770 1.00 93.44 104 GLN A O 1
ATOM 780 N N . LEU A 1 105 ? 8.956 -15.071 -2.169 1.00 90.56 105 LEU A N 1
ATOM 781 C CA . LEU A 1 105 ? 8.488 -15.742 -3.378 1.00 90.56 105 LEU A CA 1
ATOM 782 C C . LEU A 1 105 ? 9.404 -16.924 -3.741 1.00 90.56 105 LEU A C 1
ATOM 784 O O . LEU A 1 105 ? 10.623 -16.860 -3.505 1.00 90.56 105 LEU A O 1
ATOM 788 N N . PRO A 1 106 ? 8.856 -17.988 -4.366 1.00 92.19 106 PRO A N 1
ATOM 789 C CA . PRO A 1 106 ? 9.672 -19.059 -4.922 1.00 92.19 106 PRO A CA 1
ATOM 790 C C . PRO A 1 106 ? 10.660 -18.507 -5.961 1.00 92.19 106 PRO A C 1
ATOM 792 O O . PRO A 1 106 ? 10.317 -17.546 -6.656 1.00 92.19 106 PRO A O 1
ATOM 795 N N . PRO A 1 107 ? 11.861 -19.100 -6.101 1.00 88.00 107 PRO A N 1
ATOM 796 C CA . PRO A 1 107 ? 12.933 -18.559 -6.941 1.00 88.00 107 PRO A CA 1
ATOM 797 C C . PRO A 1 107 ? 12.508 -18.227 -8.376 1.00 88.00 107 PRO A C 1
ATOM 799 O O . PRO A 1 107 ? 12.894 -17.179 -8.885 1.00 88.00 107 PRO A O 1
ATOM 802 N N . ASP A 1 108 ? 11.661 -19.064 -8.980 1.00 88.44 108 ASP A N 1
ATOM 803 C CA . ASP A 1 108 ? 11.208 -18.923 -10.372 1.00 88.44 108 ASP A CA 1
ATOM 804 C C . ASP A 1 108 ? 10.300 -17.706 -10.614 1.00 88.44 108 ASP A C 1
ATOM 806 O O . ASP A 1 108 ? 10.139 -17.265 -11.750 1.00 88.44 108 ASP A O 1
ATOM 810 N N . TYR A 1 109 ? 9.719 -17.136 -9.553 1.00 87.12 109 TYR A N 1
ATOM 811 C CA . TYR A 1 109 ? 8.756 -16.032 -9.631 1.00 87.12 109 TYR A CA 1
ATOM 812 C C . TYR A 1 109 ? 9.283 -14.727 -9.027 1.00 87.12 109 TYR A C 1
ATOM 814 O O . TYR A 1 109 ? 8.505 -13.797 -8.817 1.00 87.12 109 TYR A O 1
ATOM 822 N N . ARG A 1 110 ? 10.581 -14.632 -8.710 1.00 89.25 110 ARG A N 1
ATOM 823 C CA . ARG A 1 110 ? 11.155 -13.432 -8.086 1.00 89.25 110 ARG A CA 1
ATOM 824 C C . ARG A 1 110 ? 11.339 -12.312 -9.114 1.00 89.25 110 ARG A C 1
ATOM 826 O O . ARG A 1 110 ? 12.183 -12.443 -10.002 1.00 89.25 110 ARG A O 1
ATOM 833 N N . PRO A 1 111 ? 10.609 -11.189 -9.002 1.00 87.25 111 PRO A N 1
ATOM 834 C CA . PRO A 1 111 ? 10.855 -10.041 -9.860 1.00 87.25 111 PRO A CA 1
ATOM 835 C C . PRO A 1 111 ? 12.168 -9.348 -9.473 1.00 87.25 111 PRO A C 1
ATOM 837 O O . PRO A 1 111 ? 12.581 -9.357 -8.311 1.00 87.25 111 PRO A O 1
ATOM 840 N N . ARG A 1 112 ? 12.824 -8.703 -10.444 1.00 86.12 112 ARG A N 1
ATOM 841 C CA . ARG A 1 112 ? 13.993 -7.860 -10.170 1.00 86.12 112 ARG A CA 1
ATOM 842 C C . ARG A 1 112 ? 13.537 -6.585 -9.457 1.00 86.12 112 ARG A C 1
ATOM 844 O O . ARG A 1 112 ? 12.728 -5.832 -9.992 1.00 86.12 112 ARG A O 1
ATOM 851 N N . VAL A 1 113 ? 14.088 -6.334 -8.275 1.00 86.56 113 VAL A N 1
ATOM 852 C CA . VAL A 1 113 ? 13.860 -5.098 -7.519 1.00 86.56 113 VAL A CA 1
ATOM 853 C C . VAL A 1 113 ? 14.766 -4.001 -8.086 1.00 86.56 113 VAL A C 1
ATOM 855 O O . VAL A 1 113 ? 15.960 -4.228 -8.288 1.00 86.56 113 VAL A O 1
ATOM 858 N N . ALA A 1 114 ? 14.199 -2.830 -8.391 1.00 84.50 114 ALA A N 1
ATOM 859 C CA . ALA A 1 114 ? 14.972 -1.682 -8.859 1.00 84.50 114 ALA A CA 1
ATOM 860 C C . ALA A 1 114 ? 15.935 -1.209 -7.761 1.00 84.50 114 ALA A C 1
ATOM 862 O O . ALA A 1 114 ? 15.582 -1.219 -6.580 1.00 84.50 114 ALA A O 1
ATOM 863 N N . VAL A 1 115 ? 17.136 -0.786 -8.149 1.00 77.50 115 VAL A N 1
ATOM 864 C CA . VAL A 1 115 ? 18.120 -0.196 -7.235 1.00 77.50 115 VAL A CA 1
ATOM 865 C C . VAL A 1 115 ? 18.119 1.311 -7.486 1.00 77.50 115 VAL A C 1
ATOM 867 O O . VAL A 1 115 ? 18.362 1.716 -8.624 1.00 77.50 115 VAL A O 1
ATOM 870 N N . PRO A 1 116 ? 17.811 2.147 -6.481 1.00 69.75 116 PRO A N 1
ATOM 871 C CA . PRO A 1 116 ? 17.906 3.590 -6.629 1.00 69.75 116 PRO A CA 1
ATOM 872 C C . PRO A 1 116 ? 19.346 4.005 -6.950 1.00 69.75 116 PRO A C 1
ATOM 874 O O . PRO A 1 116 ? 20.280 3.396 -6.418 1.00 69.75 116 PRO A O 1
ATOM 877 N N . PRO A 1 117 ? 19.556 5.048 -7.771 1.00 66.38 117 PRO A N 1
ATOM 878 C CA . PRO A 1 117 ? 20.883 5.628 -7.922 1.00 66.38 117 PRO A CA 1
ATOM 879 C C . PRO A 1 117 ? 21.399 6.055 -6.542 1.00 66.38 117 PRO A C 1
ATOM 881 O O . PRO A 1 117 ? 20.682 6.704 -5.782 1.00 66.38 117 PRO A O 1
ATOM 884 N N . ALA A 1 118 ? 22.624 5.648 -6.203 1.00 63.50 118 ALA A N 1
ATOM 885 C CA . ALA A 1 118 ? 23.246 6.011 -4.938 1.00 63.50 118 ALA A CA 1
ATOM 886 C C . ALA A 1 118 ? 23.366 7.538 -4.858 1.00 63.50 118 ALA A C 1
ATOM 888 O O . ALA A 1 118 ? 24.119 8.142 -5.623 1.00 63.50 118 ALA A O 1
ATOM 889 N N . HIS A 1 119 ? 22.628 8.160 -3.938 1.00 61.91 119 HIS A N 1
ATOM 890 C CA . HIS A 1 119 ? 22.936 9.523 -3.522 1.00 61.91 119 HIS A CA 1
ATOM 891 C C . HIS A 1 119 ? 24.300 9.471 -2.833 1.00 61.91 119 HIS A C 1
ATOM 893 O O . HIS A 1 119 ? 24.453 8.671 -1.907 1.00 61.91 119 HIS A O 1
ATOM 899 N N . PRO A 1 120 ? 25.305 10.241 -3.287 1.00 60.31 120 PRO A N 1
ATOM 900 C CA . PRO A 1 120 ? 26.579 10.315 -2.592 1.00 60.31 120 PRO A CA 1
ATOM 901 C C . PRO A 1 120 ? 26.306 10.699 -1.138 1.00 60.31 120 PRO A C 1
ATOM 903 O O . PRO A 1 120 ? 25.743 11.762 -0.875 1.00 60.31 120 PRO A O 1
ATOM 906 N N . GLU A 1 121 ? 26.648 9.812 -0.204 1.00 63.28 121 GLU A N 1
ATOM 907 C CA . GLU A 1 121 ? 26.654 10.142 1.219 1.00 63.28 121 GLU A CA 1
ATOM 908 C C . GLU A 1 121 ? 27.471 11.433 1.377 1.00 63.28 121 GLU A C 1
ATOM 910 O O . GLU A 1 121 ? 28.591 11.492 0.854 1.00 63.28 121 GLU A O 1
ATOM 915 N N . PRO A 1 122 ? 26.942 12.478 2.040 1.00 69.19 122 PRO A N 1
ATOM 916 C CA . PRO A 1 122 ? 27.728 13.666 2.312 1.00 69.19 122 PRO A CA 1
ATOM 917 C C . PRO A 1 122 ? 28.965 13.220 3.092 1.00 69.19 122 PRO A C 1
ATOM 919 O O . PRO A 1 122 ? 28.872 12.697 4.204 1.00 69.19 122 PRO A O 1
ATOM 922 N N . THR A 1 123 ? 30.138 13.335 2.478 1.00 72.38 123 THR A N 1
ATOM 923 C CA . THR A 1 123 ? 31.383 12.900 3.106 1.00 72.38 123 THR A CA 1
ATOM 924 C C . THR A 1 123 ? 31.585 13.699 4.396 1.00 72.38 123 THR A C 1
ATOM 926 O O . THR A 1 123 ? 31.175 14.855 4.486 1.00 72.38 123 THR A O 1
ATOM 929 N N . GLN A 1 124 ? 32.258 13.133 5.404 1.00 76.25 124 GLN A N 1
ATOM 930 C CA . GLN A 1 124 ? 32.591 13.866 6.640 1.00 76.25 124 GLN A CA 1
ATOM 931 C C . GLN A 1 124 ? 33.295 15.205 6.360 1.00 76.25 124 GLN A C 1
ATOM 933 O O . GLN A 1 124 ? 33.134 16.164 7.105 1.00 76.25 124 GLN A O 1
ATOM 938 N N . GLU A 1 125 ? 34.010 15.296 5.241 1.00 72.81 125 GLU A N 1
ATOM 939 C CA . GLU A 1 125 ? 34.614 16.521 4.718 1.00 72.81 125 GLU A CA 1
ATOM 940 C C . GLU A 1 125 ? 33.592 17.620 4.374 1.00 72.81 125 GLU A C 1
ATOM 942 O O . GLU A 1 125 ? 33.869 18.797 4.594 1.00 72.81 125 GLU A O 1
ATOM 947 N N . ASP A 1 126 ? 32.403 17.261 3.890 1.00 71.62 126 ASP A N 1
ATOM 948 C CA . ASP A 1 126 ? 31.313 18.193 3.575 1.00 71.62 126 ASP A CA 1
ATOM 949 C C . ASP A 1 126 ? 30.569 18.649 4.842 1.00 71.62 126 ASP A C 1
ATOM 951 O O . ASP A 1 126 ? 30.102 19.784 4.909 1.00 71.62 126 ASP A O 1
ATOM 955 N N . PHE A 1 127 ? 30.545 17.815 5.890 1.00 72.94 127 PHE A N 1
ATOM 956 C CA . PHE A 1 127 ? 30.065 18.199 7.226 1.00 72.94 127 PHE A CA 1
ATOM 957 C C . PHE A 1 127 ? 31.065 19.068 8.000 1.00 72.94 127 PHE A C 1
ATOM 959 O O . PHE A 1 127 ? 30.667 19.893 8.821 1.00 72.94 127 PHE A O 1
ATOM 966 N N . MET A 1 128 ? 32.363 18.877 7.751 1.00 78.75 128 MET A N 1
ATOM 967 C CA . MET A 1 128 ? 33.446 19.662 8.350 1.00 78.75 128 MET A CA 1
ATOM 968 C C . MET A 1 128 ? 33.686 20.987 7.626 1.00 78.75 128 MET A C 1
ATOM 970 O O . MET A 1 128 ? 34.381 21.858 8.157 1.00 78.75 128 MET A O 1
ATOM 974 N N . ARG A 1 129 ? 33.121 21.172 6.427 1.00 77.81 129 ARG A N 1
ATOM 975 C CA . ARG A 1 129 ? 33.138 22.469 5.760 1.00 77.81 129 ARG A CA 1
ATOM 976 C C . ARG A 1 129 ? 32.325 23.463 6.591 1.00 77.81 129 ARG A C 1
ATOM 978 O O . ARG A 1 129 ? 31.127 23.260 6.791 1.00 77.81 129 ARG A O 1
ATOM 985 N N . PRO A 1 130 ? 32.944 24.565 7.054 1.00 76.75 130 PRO A N 1
ATOM 986 C CA . PRO A 1 130 ? 32.199 25.673 7.627 1.00 76.75 130 PRO A CA 1
ATOM 987 C C . PRO A 1 130 ? 31.117 26.095 6.626 1.00 76.75 130 PRO A C 1
ATOM 989 O O . PRO A 1 130 ? 31.422 26.136 5.427 1.00 76.75 130 PRO A O 1
ATOM 992 N N . PRO A 1 131 ? 29.885 26.411 7.073 1.00 71.44 131 PRO A N 1
ATOM 993 C CA . PRO A 1 131 ? 28.826 26.839 6.171 1.00 71.44 131 PRO A CA 1
ATOM 994 C C . PRO A 1 131 ? 29.379 27.967 5.309 1.00 71.44 131 PRO A C 1
ATOM 996 O O . PRO A 1 131 ? 29.867 28.970 5.840 1.00 71.44 131 PRO A O 1
ATOM 999 N N . ALA A 1 132 ? 29.386 27.756 3.990 1.00 67.12 132 ALA A N 1
ATOM 1000 C CA . ALA A 1 132 ? 29.878 28.731 3.037 1.00 67.12 132 ALA A CA 1
ATOM 1001 C C . ALA A 1 132 ? 29.133 30.038 3.305 1.00 67.12 132 ALA A C 1
ATOM 1003 O O . ALA A 1 132 ? 27.941 30.165 3.031 1.00 67.12 132 ALA A O 1
ATOM 1004 N N . ARG A 1 133 ? 29.841 30.982 3.930 1.00 68.69 133 ARG A N 1
ATOM 1005 C CA . ARG A 1 133 ? 29.348 32.319 4.223 1.00 68.69 133 ARG A CA 1
ATOM 1006 C C . ARG A 1 133 ? 29.060 32.951 2.871 1.00 68.69 133 ARG A C 1
ATOM 1008 O O . ARG A 1 133 ? 29.989 33.386 2.193 1.00 68.69 133 ARG A O 1
ATOM 1015 N N . ASN A 1 134 ? 27.797 32.919 2.460 1.00 55.28 134 ASN A N 1
ATOM 1016 C CA . ASN A 1 134 ? 27.323 33.562 1.251 1.00 55.28 134 ASN A CA 1
ATOM 1017 C C . ASN A 1 134 ? 27.677 35.051 1.349 1.00 55.28 134 ASN A C 1
ATOM 1019 O O . ASN A 1 134 ? 27.060 35.824 2.076 1.00 55.28 134 ASN A O 1
ATOM 1023 N N . ARG A 1 135 ? 28.743 35.457 0.658 1.00 55.06 135 ARG A N 1
ATOM 1024 C CA . ARG A 1 135 ? 28.975 36.872 0.400 1.00 55.06 135 ARG A CA 1
ATOM 1025 C C . ARG A 1 135 ? 27.918 37.283 -0.617 1.00 55.06 135 ARG A C 1
ATOM 1027 O O . ARG A 1 135 ? 28.028 36.933 -1.788 1.00 55.06 135 ARG A O 1
ATOM 1034 N N . THR A 1 136 ? 26.863 37.905 -0.098 1.00 66.75 136 THR A N 1
ATOM 1035 C CA . THR A 1 136 ? 26.038 38.880 -0.820 1.00 66.75 136 THR A CA 1
ATOM 1036 C C . THR A 1 136 ? 26.912 39.887 -1.546 1.00 66.75 136 THR A C 1
ATOM 1038 O O . THR A 1 136 ? 27.941 40.271 -0.936 1.00 66.75 136 THR A O 1
#

Radius of gyration: 23.96 Å; chains: 1; bounding box: 56×58×67 Å

Foldseek 3Di:
DPVVPPPPVVVVVVCVVVVVVVVVVVVVVVVVVVVLVVCCVDPCNVVVVVVVVVVVVVVVLVVLLVCQLVCCVVPVPLVPDPVCQLVDPCNVVSLVVNVVVLVPDDPVPRGDGHDRDDDPDCPVVNVPDDPPPPDD

Secondary structure (DSSP, 8-state):
--STT---HHHHHHHHHHHHHHHHHHHHHHHHHHHHHHHHTSTTHHHHHHHHHHHHHHHHHHHHHHHHHHHHHH---GGGS-HHHHT-TTHHHHHHHHHHHHHTS-GGG-PPPP----PPP--HHHHHSPP-----

Sequence (136 aa):
LLLDKVEAPWLADVLVVAGVFIVVLVVLKIIIAAIARRVQDSVLGSTDRALGLVFGLARGAFLVVLAYIVGGMLLPAAEKWPDAVRDARSLPLVMEGANWLVGQLPPDYRPRVAVPPAHPEPTQEDFMRPPARNRT